Protein AF-A0A7C3KZX7-F1 (afdb_monomer_lite)

Structure (mmCIF, N/CA/C/O backbone):
data_AF-A0A7C3KZX7-F1
#
_entry.id   AF-A0A7C3KZX7-F1
#
loop_
_atom_site.group_PDB
_atom_site.id
_atom_site.type_symbol
_atom_site.label_atom_id
_atom_site.label_alt_id
_atom_site.label_comp_id
_atom_site.label_asym_id
_atom_site.label_entity_id
_atom_site.label_seq_id
_atom_site.pdbx_PDB_ins_code
_atom_site.Cartn_x
_atom_site.Cartn_y
_atom_site.Cartn_z
_atom_site.occupancy
_atom_site.B_iso_or_equiv
_atom_site.auth_seq_id
_atom_site.auth_comp_id
_atom_site.auth_asym_id
_atom_site.auth_atom_id
_atom_site.pdbx_PDB_model_num
ATOM 1 N N . MET A 1 1 ? -3.065 8.063 -1.582 1.00 93.81 1 MET A N 1
ATOM 2 C CA . MET A 1 1 ? -3.981 7.434 -0.599 1.00 93.81 1 MET A CA 1
ATOM 3 C C . MET A 1 1 ? -4.919 6.519 -1.360 1.00 93.81 1 MET A C 1
ATOM 5 O O . MET A 1 1 ? -5.140 6.809 -2.523 1.00 93.81 1 MET A O 1
ATOM 9 N N . ALA A 1 2 ? -5.437 5.467 -0.738 1.00 97.62 2 ALA A N 1
ATOM 10 C CA . ALA A 1 2 ? -6.325 4.490 -1.360 1.00 97.62 2 ALA A CA 1
ATOM 11 C C . ALA A 1 2 ? -7.447 4.092 -0.394 1.00 97.62 2 ALA A C 1
ATOM 13 O O . ALA A 1 2 ? -7.225 4.043 0.816 1.00 97.62 2 ALA A O 1
ATOM 14 N N . ALA A 1 3 ? -8.626 3.789 -0.926 1.00 96.81 3 ALA A N 1
ATOM 15 C CA . ALA A 1 3 ? -9.802 3.381 -0.167 1.00 96.81 3 ALA A CA 1
ATOM 16 C C . ALA A 1 3 ? -10.076 1.881 -0.349 1.00 96.81 3 ALA A C 1
ATOM 18 O O . ALA A 1 3 ? -10.166 1.399 -1.473 1.00 96.81 3 ALA A O 1
ATOM 19 N N . ASN A 1 4 ? -10.227 1.153 0.755 1.00 96.75 4 ASN A N 1
ATOM 20 C CA . ASN A 1 4 ? -10.814 -0.181 0.784 1.00 96.75 4 ASN A CA 1
ATOM 21 C C . ASN A 1 4 ? -12.199 -0.071 1.426 1.00 96.75 4 ASN A C 1
ATOM 23 O O . ASN A 1 4 ? -12.341 -0.155 2.651 1.00 96.75 4 ASN A O 1
ATOM 27 N N . ASP A 1 5 ? -13.214 0.120 0.584 1.00 94.62 5 ASP A N 1
ATOM 28 C CA . ASP A 1 5 ? -14.581 0.364 1.043 1.00 94.62 5 ASP A CA 1
ATOM 29 C C . ASP A 1 5 ? -15.196 -0.838 1.759 1.00 94.62 5 ASP A C 1
ATOM 31 O O . ASP A 1 5 ? -15.892 -0.673 2.764 1.00 94.62 5 ASP A O 1
ATOM 35 N N . ALA A 1 6 ? -14.873 -2.052 1.306 1.00 94.50 6 ALA A N 1
ATOM 36 C CA . AL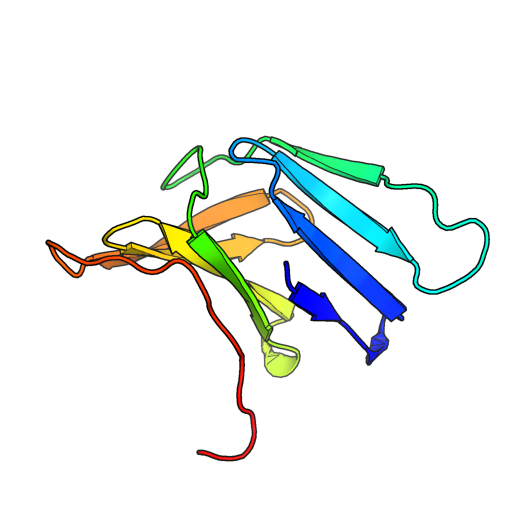A A 1 6 ? -15.352 -3.289 1.915 1.00 94.50 6 ALA A CA 1
ATOM 37 C C . ALA A 1 6 ? -14.858 -3.442 3.364 1.00 94.50 6 ALA A C 1
ATOM 39 O O . ALA A 1 6 ? -15.633 -3.802 4.249 1.00 94.50 6 ALA A O 1
ATOM 40 N N . ALA A 1 7 ? -13.587 -3.117 3.620 1.00 95.06 7 ALA A N 1
ATOM 41 C CA . ALA A 1 7 ? -13.001 -3.131 4.964 1.00 95.06 7 ALA A CA 1
ATOM 42 C C . ALA A 1 7 ? -13.135 -1.792 5.706 1.00 95.06 7 ALA A C 1
ATOM 44 O O . ALA A 1 7 ? -12.575 -1.627 6.791 1.00 95.06 7 ALA A O 1
ATOM 45 N N . ARG A 1 8 ? -13.831 -0.817 5.117 1.00 96.81 8 ARG A N 1
ATOM 46 C CA . ARG A 1 8 ? -14.019 0.529 5.665 1.00 96.81 8 ARG A CA 1
ATOM 47 C C . ARG A 1 8 ? -12.713 1.227 6.073 1.00 96.81 8 ARG A C 1
ATOM 49 O O . ARG A 1 8 ? -12.650 1.874 7.119 1.00 96.81 8 ARG A O 1
ATOM 56 N N . THR A 1 9 ? -11.662 1.064 5.275 1.00 97.81 9 THR A N 1
ATOM 57 C CA . THR A 1 9 ? -10.293 1.468 5.628 1.00 97.81 9 THR A CA 1
ATOM 58 C C . THR A 1 9 ? -9.676 2.354 4.548 1.00 97.81 9 THR A C 1
ATOM 60 O O . THR A 1 9 ? -9.741 2.040 3.365 1.00 97.81 9 THR A O 1
ATOM 63 N N . ILE A 1 10 ? -9.010 3.436 4.955 1.00 98.06 10 ILE A N 1
ATOM 64 C CA . ILE A 1 10 ? -8.133 4.245 4.098 1.00 98.06 10 ILE A CA 1
ATOM 65 C C . ILE A 1 10 ? -6.693 3.827 4.343 1.00 98.06 10 ILE A C 1
ATOM 67 O O . ILE A 1 10 ? -6.240 3.844 5.486 1.00 98.06 10 ILE A O 1
ATOM 71 N N . TYR A 1 11 ? -5.954 3.562 3.271 1.00 98.50 11 TYR A N 1
ATOM 72 C CA . TYR A 1 11 ? -4.502 3.437 3.281 1.00 98.50 11 TYR A CA 1
ATOM 73 C C . TYR A 1 11 ? -3.849 4.731 2.796 1.00 98.50 11 TYR A C 1
ATOM 75 O O . TYR A 1 11 ? -4.269 5.335 1.803 1.00 98.50 11 TYR A O 1
ATOM 83 N N . PHE A 1 12 ? -2.781 5.168 3.455 1.00 98.19 12 PHE A N 1
ATOM 84 C CA . PHE A 1 12 ? -2.031 6.344 3.022 1.00 98.19 12 PHE A CA 1
ATOM 85 C C . PHE A 1 12 ? -0.532 6.206 3.284 1.00 98.19 12 PHE A C 1
ATOM 87 O O . PHE A 1 12 ? -0.097 5.495 4.185 1.00 98.19 12 PHE A O 1
ATOM 94 N N . SER A 1 13 ? 0.252 6.882 2.445 1.00 97.94 13 SER A N 1
ATOM 95 C CA . SER A 1 13 ? 1.711 6.925 2.522 1.00 97.94 13 SER A CA 1
ATOM 96 C C . SER A 1 13 ? 2.153 8.247 3.143 1.00 97.94 13 SER A C 1
ATOM 98 O O . SER A 1 13 ? 1.570 9.290 2.846 1.00 97.94 13 SER A O 1
ATOM 100 N N . THR A 1 14 ? 3.205 8.215 3.958 1.00 97.62 14 THR A N 1
ATOM 101 C CA . THR A 1 14 ? 3.945 9.412 4.408 1.00 97.62 14 THR A CA 1
ATOM 102 C C . THR A 1 14 ? 5.257 9.610 3.637 1.00 97.62 14 THR A C 1
ATOM 104 O O . THR A 1 14 ? 6.137 10.352 4.067 1.00 97.62 14 THR A O 1
ATOM 107 N N . GLY A 1 15 ? 5.423 8.911 2.514 1.00 97.44 15 GLY A N 1
ATOM 108 C CA . GLY A 1 15 ? 6.691 8.758 1.810 1.00 97.44 15 GLY A CA 1
ATOM 109 C C . GLY A 1 15 ? 7.324 7.423 2.169 1.00 97.44 15 GLY A C 1
ATOM 110 O O . GLY A 1 15 ? 7.331 6.508 1.357 1.00 97.44 15 GLY A O 1
ATOM 111 N N . THR A 1 16 ? 7.802 7.271 3.403 1.00 98.50 16 THR A N 1
ATOM 112 C CA . THR A 1 16 ? 8.576 6.088 3.835 1.00 98.50 16 THR A CA 1
ATOM 113 C C . THR A 1 16 ? 7.770 5.039 4.597 1.00 98.50 16 THR A C 1
ATOM 115 O O . THR A 1 16 ? 8.295 3.967 4.897 1.00 98.50 16 THR A O 1
ATOM 118 N N . GLN A 1 17 ? 6.508 5.316 4.923 1.00 98.75 17 GLN A N 1
ATOM 119 C CA . GLN A 1 17 ? 5.669 4.419 5.716 1.00 98.75 17 GLN A CA 1
ATOM 120 C C . GLN A 1 17 ? 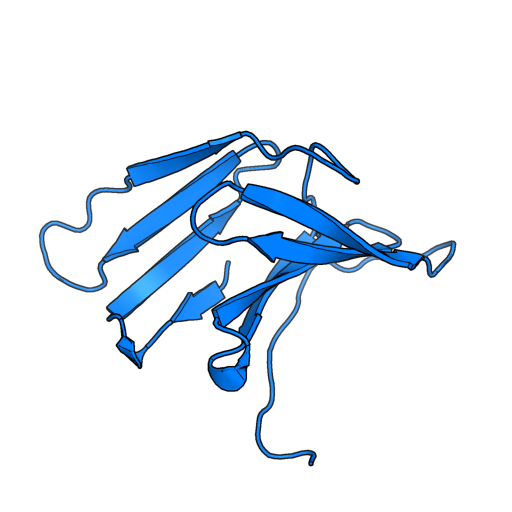4.271 4.288 5.132 1.00 98.75 17 GLN A C 1
ATOM 122 O O . GLN A 1 17 ? 3.713 5.259 4.615 1.00 98.75 17 GLN A O 1
ATOM 127 N N . LEU A 1 18 ? 3.694 3.101 5.305 1.00 98.81 18 LEU A N 1
ATOM 128 C CA . LEU A 1 18 ? 2.291 2.825 5.052 1.00 98.81 18 LEU A CA 1
ATOM 129 C C . LEU A 1 18 ? 1.499 2.917 6.356 1.00 98.81 18 LEU A C 1
ATOM 131 O O . LEU A 1 18 ? 1.866 2.328 7.375 1.00 98.81 18 LEU A O 1
ATOM 135 N N . TRP A 1 19 ? 0.383 3.627 6.301 1.00 98.75 19 TRP A N 1
ATOM 136 C CA . TRP A 1 19 ? -0.546 3.817 7.405 1.00 98.75 19 TRP A CA 1
ATOM 137 C C . TRP A 1 19 ? -1.960 3.442 6.979 1.00 98.75 19 TRP A C 1
ATOM 139 O O . TRP A 1 19 ? -2.295 3.481 5.792 1.00 98.75 19 TRP A O 1
ATOM 149 N N . SER A 1 20 ? -2.796 3.117 7.961 1.00 98.44 20 SER A N 1
ATOM 150 C CA . SER A 1 20 ? -4.228 2.904 7.772 1.00 98.44 20 SER A CA 1
ATOM 151 C C . SER A 1 20 ? -5.062 3.725 8.748 1.00 98.44 20 SER A C 1
ATOM 153 O O . SER A 1 20 ? -4.592 4.101 9.823 1.00 98.44 20 SER A O 1
ATOM 155 N N . VAL A 1 21 ? -6.308 4.012 8.385 1.00 98.50 21 VAL A N 1
ATOM 156 C CA . VAL A 1 21 ? -7.312 4.593 9.283 1.00 98.50 21 VAL A CA 1
ATOM 157 C C . VAL A 1 21 ? -8.705 4.092 8.902 1.00 98.50 21 VAL A C 1
ATOM 159 O O . VAL A 1 21 ? -9.022 3.986 7.720 1.00 98.50 21 VAL A O 1
ATOM 162 N N . SER A 1 22 ? -9.537 3.778 9.897 1.00 97.62 22 SER A N 1
ATOM 163 C CA . SER A 1 22 ? -10.942 3.412 9.671 1.00 97.62 22 SER A CA 1
ATOM 164 C C . SER A 1 22 ? -11.773 4.629 9.243 1.00 97.62 22 SER A C 1
ATOM 166 O O . SER A 1 22 ? -11.507 5.756 9.670 1.00 97.62 22 SER A O 1
ATOM 168 N N . TYR A 1 23 ? -12.821 4.415 8.445 1.00 95.50 23 TYR A N 1
ATOM 169 C CA . TYR A 1 23 ? -13.859 5.429 8.214 1.00 95.50 23 TYR A CA 1
ATOM 170 C C . TYR A 1 23 ? -14.664 5.746 9.477 1.00 95.50 23 TYR A C 1
ATOM 172 O O . TYR A 1 23 ? -15.222 6.846 9.601 1.00 95.50 23 TYR A O 1
ATOM 180 N N . ASP A 1 24 ? -14.738 4.786 10.395 1.00 95.50 24 ASP A N 1
ATOM 181 C CA . ASP A 1 24 ? -15.548 4.858 11.601 1.00 95.50 24 ASP A CA 1
ATOM 182 C C . ASP A 1 24 ? -14.827 5.582 12.735 1.00 95.50 24 ASP A C 1
ATOM 184 O O . ASP A 1 24 ? -13.600 5.635 12.813 1.00 95.50 24 ASP A O 1
ATOM 188 N N . ALA A 1 25 ? -15.613 6.179 13.630 1.00 94.56 25 ALA A N 1
ATOM 189 C CA . ALA A 1 25 ? -15.070 6.793 14.829 1.00 94.56 25 ALA A CA 1
ATOM 190 C C . ALA A 1 25 ? -14.685 5.711 15.863 1.00 94.56 25 ALA A C 1
ATOM 192 O O . ALA A 1 25 ? -15.464 4.780 16.071 1.00 94.56 25 ALA A O 1
ATOM 193 N N . PRO A 1 26 ? -13.547 5.859 16.567 1.00 93.94 26 PRO A N 1
ATOM 194 C CA . PRO A 1 26 ? -12.555 6.923 16.409 1.00 93.94 26 PRO A CA 1
ATOM 195 C C . PRO A 1 26 ? -11.627 6.690 15.201 1.00 93.94 26 PRO A C 1
ATOM 197 O O . PRO A 1 26 ? -11.071 5.610 15.021 1.00 93.94 26 PRO A O 1
ATOM 200 N N . ARG A 1 27 ? -11.401 7.745 14.404 1.00 95.56 27 ARG A N 1
ATOM 201 C CA . ARG A 1 27 ? -10.534 7.717 13.211 1.00 95.56 27 ARG A CA 1
ATOM 202 C C . ARG A 1 27 ? -9.066 7.898 13.589 1.00 95.56 27 ARG A C 1
ATOM 204 O O . ARG A 1 27 ? -8.454 8.913 13.261 1.00 95.56 27 ARG A O 1
ATOM 211 N N . THR A 1 28 ? -8.521 6.944 14.332 1.00 97.12 28 THR A N 1
ATOM 212 C CA . THR A 1 28 ? -7.123 6.974 14.776 1.00 97.12 28 THR A CA 1
ATOM 213 C C . THR A 1 28 ? -6.230 6.284 13.746 1.00 97.12 28 THR A C 1
ATOM 215 O O . THR A 1 28 ? -6.411 5.089 13.502 1.00 97.12 28 THR A O 1
ATOM 218 N N . PRO A 1 29 ? -5.259 6.992 13.138 1.00 98.19 29 PRO A N 1
ATOM 219 C CA . PRO A 1 29 ? -4.319 6.359 12.232 1.00 98.19 29 PRO A CA 1
ATOM 220 C C . PRO A 1 29 ? -3.435 5.336 12.936 1.00 98.19 29 PRO A C 1
ATOM 222 O O . PRO A 1 29 ? -2.928 5.583 14.029 1.00 98.19 29 PRO A O 1
ATOM 225 N N . THR A 1 30 ? -3.211 4.213 12.267 1.00 98.19 30 THR A N 1
ATOM 226 C CA . THR A 1 30 ? -2.357 3.124 12.730 1.00 98.19 30 THR A CA 1
ATOM 227 C C . THR A 1 30 ? -1.250 2.895 11.711 1.00 98.19 30 THR A C 1
ATOM 229 O O . THR A 1 30 ? -1.517 2.737 10.516 1.00 98.19 30 THR A O 1
ATOM 232 N N . LEU A 1 31 ? -0.002 2.892 12.180 1.00 98.69 31 LEU A N 1
ATOM 233 C CA . LEU A 1 31 ? 1.148 2.528 11.359 1.00 98.69 31 LEU A CA 1
ATOM 234 C C . LEU A 1 31 ? 1.044 1.046 11.001 1.00 98.69 31 LEU A C 1
ATOM 236 O O . LEU A 1 31 ? 0.880 0.216 11.892 1.00 98.69 31 LEU A O 1
ATOM 240 N N . ILE A 1 32 ? 1.178 0.725 9.717 1.00 98.62 32 ILE A N 1
ATOM 241 C CA . ILE A 1 32 ? 1.315 -0.661 9.265 1.00 98.62 32 ILE A CA 1
ATOM 242 C C . ILE A 1 32 ? 2.790 -1.046 9.349 1.00 98.62 32 ILE A C 1
ATOM 244 O O . ILE A 1 32 ? 3.169 -1.885 10.160 1.00 98.62 32 ILE A O 1
ATOM 248 N N . ALA A 1 33 ? 3.634 -0.388 8.551 1.00 98.81 33 ALA A N 1
ATOM 249 C CA . ALA A 1 33 ? 5.077 -0.598 8.537 1.00 98.81 33 ALA A CA 1
ATOM 250 C C . ALA A 1 33 ? 5.788 0.495 7.723 1.00 98.81 33 ALA A C 1
ATOM 252 O O . ALA A 1 33 ? 5.166 1.248 6.968 1.00 98.81 33 ALA A O 1
ATOM 253 N N . SER A 1 34 ? 7.114 0.561 7.854 1.00 98.75 34 SER A N 1
ATOM 254 C CA . SER A 1 34 ? 7.960 1.256 6.878 1.00 98.75 34 SER A CA 1
ATOM 255 C C . SER A 1 34 ? 8.012 0.461 5.572 1.00 98.75 34 SER A C 1
ATOM 257 O O . SER A 1 34 ? 8.097 -0.767 5.612 1.00 98.75 34 SER A O 1
ATOM 259 N N . PHE A 1 35 ? 8.003 1.142 4.424 1.00 98.75 35 PHE A N 1
ATOM 260 C CA . PHE A 1 35 ? 8.140 0.468 3.134 1.00 98.75 35 PHE A CA 1
ATOM 261 C C . PHE A 1 35 ? 9.480 -0.262 3.034 1.00 98.75 35 PHE A C 1
ATOM 263 O O . PHE A 1 35 ? 10.526 0.240 3.457 1.00 98.75 35 PHE A O 1
ATOM 270 N N . SER A 1 36 ? 9.448 -1.446 2.435 1.00 98.81 36 SER A N 1
ATOM 271 C CA . SER A 1 36 ? 10.627 -2.281 2.196 1.00 98.81 36 SER A CA 1
ATOM 272 C C . SE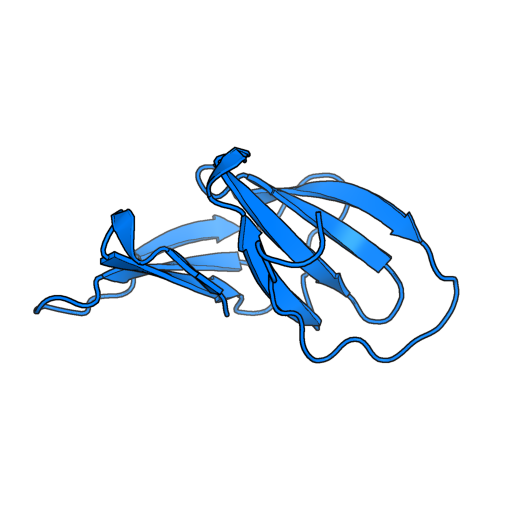R A 1 36 ? 10.521 -2.999 0.847 1.00 98.81 36 SER A C 1
ATOM 274 O O . SER A 1 36 ? 9.526 -2.848 0.141 1.00 98.81 36 SER A O 1
ATOM 276 N N . GLY A 1 37 ? 11.538 -3.773 0.459 1.00 98.38 37 GLY A N 1
ATOM 277 C CA . GLY A 1 37 ? 11.540 -4.512 -0.807 1.00 98.38 37 GLY A CA 1
ATOM 278 C C . GLY A 1 37 ? 12.114 -3.701 -1.968 1.00 98.38 37 GLY A C 1
ATOM 279 O O . GLY A 1 37 ? 13.208 -3.147 -1.853 1.00 98.38 37 GLY A O 1
ATOM 280 N N . ALA A 1 38 ? 11.404 -3.666 -3.097 1.00 98.31 38 ALA A N 1
ATOM 281 C CA . ALA A 1 38 ? 11.883 -3.058 -4.341 1.00 98.31 38 ALA A CA 1
ATOM 282 C C . ALA A 1 38 ? 12.117 -1.538 -4.243 1.00 98.31 38 ALA A C 1
ATOM 284 O O . ALA A 1 38 ? 12.954 -0.994 -4.964 1.00 98.31 38 ALA A O 1
ATOM 285 N N . VAL A 1 39 ? 11.385 -0.851 -3.367 1.00 98.00 39 VAL A N 1
ATOM 286 C CA . VAL A 1 39 ? 11.580 0.560 -3.032 1.00 98.00 39 VAL A CA 1
ATOM 287 C C . VAL A 1 39 ? 11.202 0.817 -1.569 1.00 98.00 39 VAL A C 1
ATOM 289 O O . VAL A 1 39 ? 10.341 0.152 -1.000 1.00 98.00 39 VAL A O 1
ATOM 292 N N . THR A 1 40 ? 11.855 1.789 -0.938 1.00 98.44 40 THR A N 1
ATOM 293 C CA . THR A 1 40 ? 11.639 2.148 0.479 1.00 98.44 40 THR A CA 1
ATOM 294 C C . THR A 1 40 ? 10.914 3.482 0.658 1.00 98.44 40 THR A C 1
ATOM 296 O O . THR A 1 40 ? 10.730 3.954 1.779 1.00 98.44 40 THR A O 1
ATOM 299 N N . SER A 1 41 ? 10.508 4.111 -0.446 1.00 97.56 41 SER A N 1
ATOM 300 C CA . SER A 1 41 ? 9.766 5.364 -0.449 1.00 97.56 41 SER A CA 1
ATOM 301 C C . SER A 1 41 ? 8.795 5.409 -1.624 1.00 97.56 41 SER A C 1
ATOM 303 O O . SER A 1 41 ? 9.178 5.146 -2.764 1.00 97.56 41 SER A O 1
ATOM 305 N N . ILE A 1 42 ? 7.545 5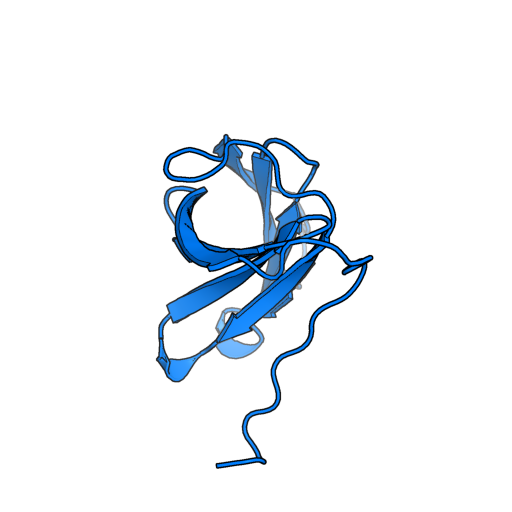.759 -1.339 1.00 97.38 42 ILE A N 1
ATOM 306 C CA . ILE A 1 42 ? 6.465 5.957 -2.302 1.00 97.38 42 ILE A CA 1
ATOM 307 C C . ILE A 1 42 ? 6.145 7.448 -2.352 1.00 97.38 42 ILE A C 1
ATOM 309 O O . ILE A 1 42 ? 5.629 8.008 -1.385 1.00 97.38 42 ILE A O 1
ATOM 313 N N . SER A 1 43 ? 6.452 8.079 -3.486 1.00 95.00 43 SER A N 1
ATOM 314 C CA . SER A 1 43 ? 6.257 9.517 -3.710 1.00 95.00 43 SER A CA 1
ATOM 315 C C . SER A 1 43 ? 4.988 9.869 -4.492 1.00 95.00 43 SER A C 1
ATOM 317 O O . SER A 1 43 ? 4.679 11.050 -4.621 1.00 95.00 43 SER A O 1
ATOM 319 N N . GLY A 1 44 ? 4.278 8.875 -5.029 1.00 94.88 44 GLY A N 1
ATOM 320 C CA . GLY A 1 44 ? 3.115 9.060 -5.893 1.00 94.88 44 GLY A CA 1
ATOM 321 C C . GLY A 1 44 ? 1.792 8.594 -5.283 1.00 94.88 44 GLY A C 1
ATOM 322 O O . GLY A 1 44 ? 1.563 8.655 -4.071 1.00 94.88 44 GLY A O 1
ATOM 323 N N . GLY A 1 45 ? 0.899 8.139 -6.161 1.00 95.88 45 GLY A N 1
ATOM 324 C CA . GLY A 1 45 ? -0.434 7.656 -5.821 1.00 95.88 45 GLY A CA 1
ATOM 325 C C . GLY A 1 45 ? -0.439 6.266 -5.185 1.00 95.88 45 GLY A C 1
ATOM 326 O O . GLY A 1 45 ? 0.531 5.513 -5.262 1.00 95.88 45 GLY A O 1
ATOM 327 N N . LEU A 1 46 ? -1.572 5.929 -4.567 1.00 98.06 46 LEU A N 1
ATOM 328 C CA . LEU A 1 46 ? -1.906 4.573 -4.131 1.00 98.06 46 LEU A CA 1
ATOM 329 C C . LEU A 1 46 ? -3.294 4.242 -4.681 1.00 98.06 46 LEU A C 1
ATOM 331 O O . LEU A 1 46 ? -4.146 5.121 -4.643 1.00 98.06 46 LEU A O 1
ATOM 335 N N . ALA A 1 47 ? -3.552 2.998 -5.074 1.00 97.88 47 ALA A N 1
ATOM 336 C CA . ALA A 1 47 ? -4.916 2.504 -5.273 1.00 97.88 47 ALA A CA 1
ATOM 337 C C . ALA A 1 47 ? -5.080 1.092 -4.730 1.00 97.88 47 ALA A C 1
ATOM 339 O O . ALA A 1 47 ? -4.140 0.300 -4.728 1.00 97.88 47 ALA A O 1
ATOM 340 N N . TRP A 1 48 ? -6.281 0.799 -4.250 1.00 97.69 48 TRP A N 1
ATOM 341 C CA . TRP A 1 48 ? -6.659 -0.501 -3.717 1.00 97.69 48 TRP A CA 1
ATOM 342 C C . TRP A 1 48 ? -7.223 -1.376 -4.829 1.00 97.69 48 TRP A C 1
ATOM 344 O O . TRP A 1 48 ? -8.062 -0.913 -5.596 1.00 97.69 48 TRP A O 1
ATOM 354 N N . VAL A 1 49 ? -6.800 -2.640 -4.881 1.00 96.06 49 VAL A N 1
ATOM 355 C CA . VAL A 1 49 ? -7.328 -3.631 -5.826 1.00 96.06 49 VAL A CA 1
ATOM 356 C C . VAL A 1 49 ? -8.008 -4.750 -5.034 1.00 96.06 49 VAL A C 1
ATOM 358 O O . VAL A 1 49 ? -7.326 -5.647 -4.532 1.00 96.06 49 VAL A O 1
ATOM 361 N N . PRO A 1 50 ? -9.350 -4.728 -4.899 1.00 90.50 50 PRO A N 1
ATOM 362 C CA . PRO A 1 50 ? -10.079 -5.671 -4.052 1.00 90.50 50 PRO A CA 1
ATOM 363 C C . PRO A 1 50 ? -9.857 -7.143 -4.415 1.00 90.50 50 PRO A C 1
ATOM 365 O O . PRO A 1 50 ? -9.734 -7.974 -3.521 1.00 90.50 50 PRO A O 1
ATOM 368 N N . GLY A 1 51 ? -9.786 -7.464 -5.712 1.00 89.94 51 GLY A N 1
ATOM 369 C CA . GLY A 1 51 ? -9.639 -8.844 -6.193 1.00 89.94 51 GLY A CA 1
ATOM 370 C C . GLY A 1 51 ? -8.279 -9.477 -5.887 1.00 89.94 51 GLY A C 1
ATOM 371 O O . GLY A 1 51 ? -8.174 -10.698 -5.816 1.00 89.94 51 GLY A O 1
ATOM 372 N N . GLU A 1 52 ? -7.255 -8.655 -5.665 1.00 92.25 52 GLU A N 1
ATOM 373 C CA . GLU A 1 52 ? -5.879 -9.097 -5.408 1.00 92.25 52 GLU A CA 1
ATOM 374 C C . GLU A 1 52 ? -5.447 -8.856 -3.956 1.00 92.25 52 GLU A C 1
ATOM 376 O O . GLU A 1 52 ? -4.383 -9.309 -3.538 1.00 92.25 52 GLU A O 1
ATOM 381 N N . ASN A 1 53 ? -6.282 -8.161 -3.176 1.00 94.81 53 ASN A N 1
ATOM 382 C CA . ASN A 1 53 ? -6.028 -7.799 -1.785 1.00 94.81 53 ASN A CA 1
ATOM 383 C C . ASN A 1 53 ? -4.676 -7.079 -1.593 1.00 94.81 53 ASN A C 1
ATOM 385 O O . ASN A 1 53 ? -3.953 -7.327 -0.626 1.00 94.81 53 ASN A O 1
ATOM 389 N N . LEU A 1 54 ? -4.337 -6.191 -2.533 1.00 97.31 54 LEU A N 1
ATOM 390 C CA . LEU A 1 54 ? -3.099 -5.418 -2.532 1.00 97.31 54 LEU A CA 1
ATOM 391 C C . LEU A 1 54 ? -3.321 -3.956 -2.911 1.00 97.31 54 LEU A C 1
ATOM 393 O O . LEU A 1 54 ? -4.379 -3.558 -3.408 1.00 97.31 54 LEU A O 1
ATOM 397 N N . LEU A 1 55 ? -2.287 -3.154 -2.677 1.00 98.44 55 LEU A N 1
ATOM 398 C CA . LEU A 1 55 ? -2.209 -1.785 -3.162 1.00 98.44 55 LEU A CA 1
ATOM 399 C C . LEU A 1 55 ? -1.310 -1.727 -4.396 1.00 98.44 55 LEU A C 1
ATOM 401 O O . LEU A 1 55 ? -0.221 -2.296 -4.394 1.00 98.44 55 LEU A O 1
ATOM 405 N N . TYR A 1 56 ? -1.705 -0.962 -5.405 1.00 98.19 56 TYR A N 1
ATOM 406 C CA . TYR A 1 56 ? -0.757 -0.414 -6.368 1.00 98.19 56 TYR A CA 1
ATOM 407 C C . TYR A 1 56 ? -0.240 0.929 -5.874 1.00 98.19 56 TYR A C 1
ATOM 409 O O . TYR A 1 56 ? -0.973 1.697 -5.251 1.00 98.19 56 TYR A O 1
ATOM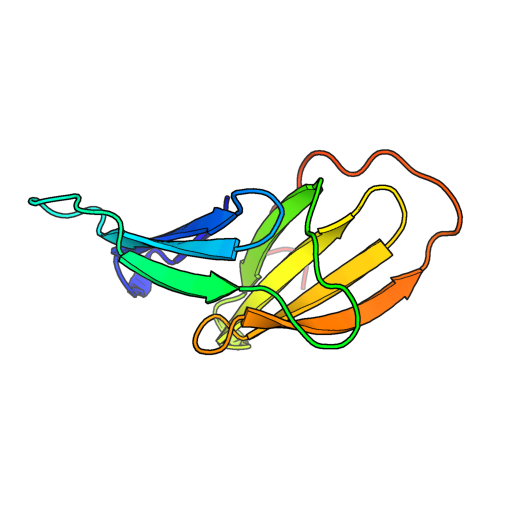 417 N N . ALA A 1 57 ? 1.026 1.210 -6.156 1.00 98.06 57 ALA A N 1
ATOM 418 C CA . ALA A 1 57 ? 1.705 2.431 -5.760 1.00 98.06 57 ALA A CA 1
ATOM 419 C C . ALA A 1 57 ? 2.594 2.952 -6.883 1.00 98.06 57 ALA A C 1
ATOM 421 O O . ALA A 1 57 ? 3.229 2.165 -7.589 1.00 98.06 57 ALA A O 1
ATOM 422 N N . THR A 1 58 ? 2.707 4.271 -7.010 1.00 97.12 58 THR A N 1
ATOM 423 C CA . THR A 1 58 ? 3.675 4.887 -7.921 1.00 97.12 58 THR A CA 1
ATOM 424 C C . THR A 1 58 ? 4.780 5.622 -7.187 1.00 97.12 58 THR A C 1
ATOM 426 O O . THR A 1 58 ? 4.598 6.210 -6.122 1.00 97.12 58 THR A O 1
ATOM 429 N N . THR A 1 59 ? 5.954 5.617 -7.801 1.00 95.06 59 THR A N 1
ATOM 430 C CA . THR A 1 59 ? 6.938 6.688 -7.631 1.00 95.06 59 THR A CA 1
ATOM 431 C C . THR A 1 59 ? 6.920 7.561 -8.883 1.00 95.06 59 THR A C 1
ATOM 433 O O . THR A 1 59 ? 6.109 7.353 -9.781 1.00 95.06 59 THR A O 1
ATOM 436 N N . THR A 1 60 ? 7.839 8.518 -8.988 1.00 91.06 60 THR A N 1
ATOM 437 C CA . THR A 1 60 ? 7.970 9.395 -10.161 1.00 91.06 60 THR A CA 1
ATOM 438 C C . THR A 1 60 ? 8.034 8.634 -11.492 1.00 91.06 60 THR A C 1
ATOM 440 O O . THR A 1 60 ? 7.515 9.117 -12.489 1.00 91.06 60 THR A O 1
ATOM 443 N N . SER A 1 61 ? 8.635 7.441 -11.535 1.00 92.56 61 SER A N 1
ATOM 444 C CA . SER A 1 61 ? 8.907 6.741 -12.800 1.00 92.56 61 SER A CA 1
ATOM 445 C C . SER A 1 61 ? 8.610 5.241 -12.794 1.00 92.56 61 SER A C 1
ATOM 447 O O . SER A 1 61 ? 8.951 4.559 -13.763 1.00 92.56 61 SER A O 1
ATOM 449 N N . SER A 1 62 ? 7.969 4.715 -11.749 1.00 96.19 62 SER A N 1
ATOM 450 C CA . SER A 1 62 ? 7.738 3.275 -11.599 1.00 96.19 62 SER A CA 1
ATOM 451 C C . SER A 1 62 ? 6.408 2.967 -10.916 1.00 96.19 62 SER A C 1
ATOM 453 O O . SER A 1 62 ? 5.939 3.730 -10.072 1.00 96.19 62 SER A O 1
ATOM 455 N N . LEU A 1 63 ? 5.836 1.818 -11.273 1.00 97.25 63 LEU A N 1
ATOM 456 C CA . LEU A 1 63 ? 4.660 1.208 -10.662 1.00 97.25 63 LEU A CA 1
ATOM 457 C C . LEU A 1 63 ? 5.088 -0.005 -9.836 1.00 97.25 63 LEU A C 1
ATOM 459 O O . LEU A 1 63 ? 5.871 -0.844 -10.296 1.00 97.25 63 LEU A O 1
ATOM 463 N N . TYR A 1 64 ? 4.523 -0.112 -8.643 1.00 98.25 64 TYR A N 1
ATOM 464 C CA . TYR A 1 64 ? 4.769 -1.176 -7.683 1.00 98.25 64 TYR A CA 1
ATOM 465 C C . TYR A 1 64 ? 3.445 -1.756 -7.200 1.00 98.25 64 TYR A C 1
ATOM 467 O O . TYR A 1 64 ? 2.439 -1.047 -7.162 1.00 98.25 64 TYR A O 1
ATOM 475 N N . THR A 1 65 ? 3.465 -3.011 -6.767 1.00 98.62 65 THR A N 1
ATOM 476 C CA . THR A 1 65 ? 2.495 -3.499 -5.788 1.00 98.62 65 THR A CA 1
ATOM 477 C C . THR A 1 65 ? 3.054 -3.309 -4.385 1.00 98.62 65 THR A C 1
ATOM 479 O O . THR A 1 65 ? 4.272 -3.248 -4.183 1.00 98.62 65 THR A O 1
ATOM 482 N N . VAL A 1 66 ? 2.160 -3.208 -3.411 1.00 98.75 66 VAL A N 1
ATOM 483 C CA . VAL A 1 66 ? 2.461 -3.091 -1.990 1.00 98.75 66 VAL A CA 1
ATOM 484 C C . VAL A 1 66 ? 1.536 -4.025 -1.224 1.00 98.75 66 VAL A C 1
ATOM 486 O O . VAL A 1 66 ? 0.313 -3.952 -1.362 1.00 98.75 66 VAL A O 1
ATOM 489 N N . ASP A 1 67 ? 2.126 -4.874 -0.389 1.00 98.44 67 ASP A N 1
ATOM 490 C CA . ASP A 1 67 ? 1.385 -5.671 0.582 1.00 98.44 67 ASP A CA 1
ATOM 491 C C . ASP A 1 67 ? 0.817 -4.741 1.677 1.00 98.44 67 ASP A C 1
ATOM 493 O O . ASP A 1 67 ? 1.587 -4.094 2.398 1.00 98.44 67 ASP A O 1
ATOM 497 N N . PRO A 1 68 ? -0.515 -4.660 1.836 1.00 98.06 68 PRO A N 1
ATOM 498 C CA . PRO A 1 68 ? -1.167 -3.748 2.774 1.00 98.06 68 PRO A CA 1
ATOM 499 C C . PRO A 1 68 ? -0.982 -4.149 4.245 1.00 98.06 68 PRO A C 1
ATOM 501 O O . PRO A 1 68 ? -1.391 -3.399 5.129 1.00 98.06 68 PRO A O 1
ATOM 504 N N . THR A 1 69 ? -0.404 -5.318 4.525 1.00 98.06 69 THR A N 1
ATOM 505 C CA . THR A 1 69 ? -0.151 -5.830 5.880 1.00 98.06 69 THR A CA 1
ATOM 506 C C . THR A 1 69 ? 1.303 -5.662 6.314 1.00 98.06 69 THR A C 1
ATOM 508 O O . THR A 1 69 ? 1.564 -5.450 7.496 1.00 98.06 69 THR A O 1
ATOM 511 N N . THR A 1 70 ? 2.250 -5.714 5.373 1.00 98.56 70 THR A N 1
ATOM 512 C CA . THR A 1 70 ? 3.697 -5.671 5.663 1.00 98.56 70 THR A CA 1
ATOM 513 C C . THR A 1 70 ? 4.423 -4.469 5.060 1.00 98.56 70 THR A C 1
ATOM 515 O O . THR A 1 70 ? 5.591 -4.242 5.369 1.00 98.56 70 THR A O 1
ATOM 518 N N . ALA A 1 71 ? 3.756 -3.697 4.197 1.00 98.62 71 ALA A N 1
ATOM 519 C CA . ALA A 1 71 ? 4.343 -2.623 3.393 1.00 98.62 71 ALA A CA 1
ATOM 520 C C . ALA A 1 71 ? 5.518 -3.071 2.495 1.00 98.62 71 ALA A C 1
ATOM 522 O O . ALA A 1 71 ? 6.337 -2.248 2.073 1.00 98.62 71 ALA A O 1
ATOM 523 N N . VAL A 1 72 ? 5.618 -4.366 2.180 1.00 98.81 72 VAL A N 1
ATOM 524 C CA . VAL A 1 72 ? 6.605 -4.873 1.220 1.00 98.81 72 VAL A CA 1
ATOM 525 C C . VAL A 1 72 ? 6.195 -4.456 -0.188 1.00 98.81 72 VAL A C 1
ATOM 527 O O . VAL A 1 72 ? 5.077 -4.719 -0.627 1.00 98.81 72 VAL A O 1
ATOM 530 N N . THR A 1 73 ? 7.115 -3.810 -0.898 1.00 98.81 73 THR A N 1
ATOM 531 C CA . THR A 1 73 ? 6.933 -3.334 -2.269 1.00 98.81 73 THR A CA 1
ATOM 532 C C . THR A 1 73 ? 7.541 -4.313 -3.274 1.00 98.81 73 THR A C 1
ATOM 534 O O . THR A 1 73 ? 8.649 -4.826 -3.077 1.00 98.81 73 THR A O 1
ATOM 537 N N . THR A 1 74 ? 6.850 -4.534 -4.391 1.00 98.69 74 THR A N 1
ATOM 538 C CA . THR A 1 74 ? 7.352 -5.319 -5.530 1.00 98.69 74 THR A CA 1
ATOM 539 C C . THR A 1 74 ? 7.245 -4.492 -6.803 1.00 98.69 74 THR A C 1
ATOM 541 O O . THR A 1 74 ? 6.208 -3.891 -7.067 1.00 98.69 74 THR A O 1
ATOM 544 N N . LEU A 1 75 ? 8.316 -4.432 -7.600 1.00 98.00 75 LEU A N 1
ATOM 545 C CA . LEU A 1 75 ? 8.303 -3.700 -8.868 1.00 98.00 75 LEU A CA 1
ATOM 546 C C . LEU A 1 75 ? 7.399 -4.411 -9.880 1.00 98.00 75 LEU A C 1
ATOM 548 O O . LEU A 1 75 ? 7.607 -5.583 -10.181 1.00 98.00 75 LEU A O 1
ATOM 552 N N . VAL A 1 76 ? 6.455 -3.669 -10.451 1.00 97.56 76 VAL A N 1
ATOM 553 C CA . VAL A 1 76 ? 5.610 -4.135 -11.559 1.00 97.56 76 VAL A CA 1
ATOM 554 C C . VAL A 1 76 ? 6.192 -3.659 -12.879 1.00 97.56 76 VAL A C 1
ATOM 556 O O . VAL A 1 76 ? 6.336 -4.433 -13.826 1.00 97.56 76 VAL A O 1
ATOM 559 N N . ARG A 1 77 ? 6.522 -2.364 -12.958 1.00 96.62 77 ARG A N 1
ATOM 560 C CA . ARG A 1 77 ? 7.013 -1.745 -14.189 1.00 96.62 77 ARG A CA 1
ATOM 561 C C . ARG A 1 77 ? 7.810 -0.479 -13.910 1.00 96.62 77 ARG A C 1
ATOM 563 O O . ARG A 1 77 ? 7.388 0.357 -13.120 1.00 96.62 77 ARG A O 1
ATOM 570 N N . ALA A 1 78 ? 8.916 -0.318 -14.629 1.00 95.62 78 ALA A N 1
ATOM 571 C CA . ALA A 1 78 ? 9.623 0.950 -14.750 1.00 95.62 78 ALA A CA 1
ATOM 572 C C . ALA A 1 78 ? 9.256 1.621 -16.083 1.00 95.62 78 ALA A C 1
ATOM 574 O O . ALA A 1 78 ? 9.201 0.956 -17.119 1.00 95.62 78 ALA A O 1
ATOM 575 N N . PHE A 1 79 ? 9.026 2.932 -16.055 1.00 90.50 79 PHE A N 1
ATOM 576 C CA . PHE A 1 79 ? 8.679 3.749 -17.226 1.00 90.50 79 PHE A CA 1
ATOM 577 C C . PHE A 1 79 ? 9.827 4.669 -17.668 1.00 90.50 79 PHE A C 1
ATOM 579 O O . PHE A 1 79 ? 9.742 5.314 -18.708 1.00 90.50 79 PHE A O 1
ATOM 586 N N . GLY A 1 80 ? 10.919 4.727 -16.898 1.00 81.56 80 GLY A N 1
ATOM 587 C CA . GLY A 1 80 ? 12.121 5.514 -17.202 1.00 81.56 80 GLY A CA 1
ATOM 588 C C . GLY A 1 80 ? 11.998 7.002 -16.859 1.00 81.56 80 GLY A C 1
ATOM 589 O O . GLY A 1 80 ? 12.914 7.553 -16.256 1.00 81.56 80 GLY A O 1
ATOM 590 N N . ALA A 1 81 ? 10.863 7.635 -17.167 1.00 83.81 81 ALA A N 1
ATOM 591 C CA . ALA A 1 81 ? 10.532 9.009 -16.783 1.00 83.81 81 ALA A CA 1
ATOM 592 C C . ALA A 1 81 ? 9.009 9.190 -16.648 1.00 83.81 81 ALA A C 1
ATOM 594 O O . ALA A 1 81 ? 8.241 8.491 -17.307 1.00 83.81 81 ALA A O 1
ATOM 595 N N . GLY A 1 82 ? 8.576 10.123 -15.798 1.00 83.69 82 GLY A N 1
ATOM 596 C CA . GLY A 1 82 ? 7.164 10.420 -15.561 1.00 83.69 82 GLY A CA 1
ATOM 597 C C . GLY A 1 82 ? 6.959 11.379 -14.389 1.00 83.69 82 GLY A C 1
ATOM 598 O O . GLY A 1 82 ? 7.922 11.785 -13.741 1.00 83.69 82 GLY A O 1
ATOM 599 N N . ASP A 1 83 ? 5.700 11.728 -14.136 1.00 84.69 83 ASP A N 1
ATOM 600 C CA . ASP A 1 83 ? 5.249 12.398 -12.915 1.00 84.69 83 ASP A CA 1
ATOM 601 C C . ASP A 1 83 ? 3.904 11.788 -12.496 1.00 84.69 83 ASP A C 1
ATOM 603 O O . ASP A 1 83 ? 2.829 12.209 -12.923 1.00 84.69 83 ASP A O 1
ATOM 607 N N . PHE A 1 84 ? 3.974 10.700 -11.728 1.00 86.19 84 PHE A N 1
ATOM 608 C CA . PHE A 1 84 ? 2.804 9.922 -11.322 1.00 86.19 84 PHE A CA 1
ATOM 609 C C . PHE A 1 84 ? 2.315 10.322 -9.926 1.00 86.19 84 PHE A C 1
ATOM 611 O O . PHE A 1 84 ? 2.393 9.535 -8.979 1.00 86.19 84 PHE A O 1
ATOM 618 N N . GLY A 1 85 ? 1.799 11.546 -9.796 1.00 86.19 85 GLY A N 1
ATOM 619 C CA . GLY A 1 85 ? 1.276 12.078 -8.530 1.00 86.19 85 GLY A CA 1
ATOM 620 C C . GLY A 1 85 ? -0.063 11.481 -8.067 1.00 86.19 85 GLY A C 1
ATOM 621 O O . GLY A 1 85 ? -0.435 11.642 -6.906 1.00 86.19 85 GLY A O 1
ATOM 622 N N . GLY A 1 86 ? -0.786 10.779 -8.946 1.00 87.69 86 GLY A N 1
ATOM 623 C CA . GLY A 1 86 ? -2.090 10.180 -8.658 1.00 87.69 86 GLY A CA 1
ATOM 624 C C . GLY A 1 86 ? -2.240 8.795 -9.279 1.00 87.69 86 GLY A C 1
ATOM 625 O O . GLY A 1 86 ? -1.599 8.486 -10.283 1.00 87.69 86 GLY A O 1
ATOM 626 N N . LEU A 1 87 ? -3.071 7.962 -8.656 1.00 91.94 87 LEU A N 1
ATOM 627 C CA . LEU A 1 87 ? -3.416 6.629 -9.139 1.00 91.94 87 LEU A CA 1
ATOM 628 C C . LEU A 1 87 ? -4.817 6.281 -8.633 1.00 91.94 87 LEU A C 1
ATOM 630 O O . LEU A 1 87 ? -5.128 6.582 -7.482 1.00 91.94 87 LEU A O 1
ATOM 634 N N . ASP A 1 88 ? -5.631 5.675 -9.490 1.00 91.62 88 ASP A N 1
ATOM 635 C CA . ASP A 1 88 ? -6.962 5.179 -9.149 1.00 91.62 88 ASP A CA 1
ATOM 636 C C . ASP A 1 88 ? -7.179 3.809 -9.796 1.00 91.62 88 ASP A C 1
ATOM 638 O O . ASP A 1 88 ? -6.527 3.477 -10.792 1.00 91.62 88 ASP A O 1
ATOM 642 N N . T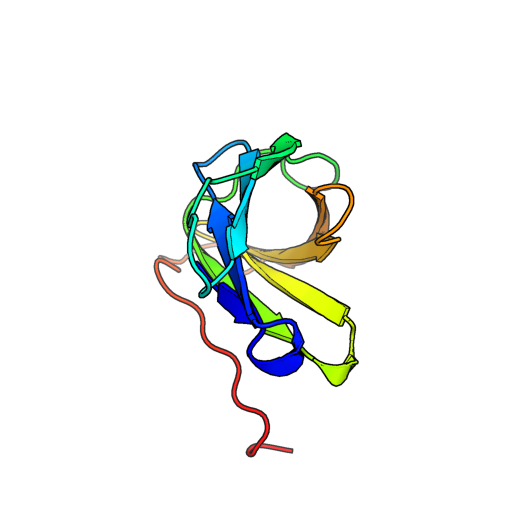YR A 1 89 ? -8.052 3.006 -9.201 1.00 91.81 89 TYR A N 1
ATOM 643 C CA . TYR A 1 89 ? -8.401 1.681 -9.698 1.00 91.81 89 TYR A CA 1
ATOM 644 C C . TYR A 1 89 ? -9.799 1.715 -10.317 1.00 91.81 89 TYR A C 1
ATOM 646 O O . TYR A 1 89 ? -10.762 2.070 -9.642 1.00 91.81 89 TYR A O 1
ATOM 654 N N . ASN A 1 90 ? -9.910 1.298 -11.583 1.00 87.69 90 ASN A N 1
ATOM 655 C CA . ASN A 1 90 ? -11.190 1.075 -12.250 1.00 87.69 90 ASN A CA 1
ATOM 656 C C . ASN A 1 90 ? -11.421 -0.429 -12.445 1.00 87.69 90 ASN A C 1
ATOM 658 O O . ASN A 1 90 ? -10.603 -1.106 -13.067 1.00 87.69 90 ASN A O 1
ATOM 662 N N . ALA A 1 91 ? -12.534 -0.940 -11.920 1.00 82.19 91 ALA A N 1
ATOM 663 C CA . ALA A 1 91 ? -12.932 -2.337 -12.074 1.00 82.19 91 ALA A CA 1
ATOM 664 C C . ALA A 1 91 ? -13.702 -2.608 -13.380 1.00 82.19 91 ALA A C 1
ATOM 666 O O . ALA A 1 91 ? -13.832 -3.768 -13.768 1.00 82.19 91 ALA A O 1
ATOM 667 N N . ASP A 1 92 ? -14.207 -1.564 -14.043 1.00 80.75 92 ASP A N 1
ATOM 668 C CA . ASP A 1 92 ? -15.186 -1.689 -15.130 1.00 80.75 92 ASP A CA 1
ATOM 669 C C . ASP A 1 92 ? -14.554 -1.817 -16.532 1.00 80.75 92 ASP A C 1
ATOM 671 O O . ASP A 1 92 ? -15.266 -2.075 -17.500 1.00 80.75 92 ASP A O 1
ATOM 675 N N . ASP A 1 93 ? -13.227 -1.695 -16.655 1.00 62.56 93 ASP A N 1
ATOM 676 C CA . ASP A 1 93 ? -12.502 -1.744 -17.941 1.00 62.56 93 ASP A CA 1
ATOM 677 C C . ASP A 1 93 ? -11.927 -3.144 -18.279 1.00 62.56 93 ASP A C 1
ATOM 679 O O . ASP A 1 93 ? -10.869 -3.254 -18.905 1.00 62.56 93 ASP A O 1
ATOM 683 N N . GLY A 1 94 ? -12.593 -4.217 -17.835 1.00 51.53 94 GLY A N 1
ATOM 684 C CA . GLY A 1 94 ? -12.173 -5.618 -18.028 1.00 51.53 94 GLY A CA 1
ATOM 685 C C . GLY A 1 94 ? -12.577 -6.250 -19.358 1.00 51.53 94 GLY A C 1
ATOM 686 O O . GLY A 1 94 ? -13.758 -6.113 -19.747 1.00 51.53 94 GLY A O 1
#

Radius of gyration: 12.81 Å; chains: 1; bounding box: 28×22×34 Å

Foldseek 3Di:
DEDDVVQQKDWDFPFQFIWIFHVDPPGDIDTQGGADAPDRTFQAEWYADVVVCWIWTDDQFFIWIANNRRNYTDTDDGRPGGGHRYDYDDPPPD

Sequence (94 aa):
MAANDAARTIYFSTGTQLWSVSYDAPRTPTLIASFSGAVTSISGGLAWVPGENLLYATTTSSLYTVDPTTAVTTLVRAFGAGDFGGLDYNADDG

pLDDT: mean 94.57, std 7.13, range [51.53, 98.81]

Secondary structure (DSSP, 8-state):
-EEETTTTEEEEE-SSEEEEEESSSS---EEEEE-EET-S---S-EEEETTTTEEEEE-SSEEEEE-TTT-EEEEEEE-SS---------SS--